Protein AF-A0A8J7DH38-F1 (afdb_monomer)

Nearest PDB structures (foldseek):
  3iuw-assembly1_A  TM=5.226E-01  e=5.732E-01  Enterococcus faecalis V583
  3c8w-assembly1_A  TM=3.432E-01  e=2.403E-01  Legionella pneumophila subsp. pneumophila str. Philadelphia 1
  4nj5-assembly1_A  TM=3.963E-01  e=4.180E+00  Arabidopsis thaliana
  6mi6-assembly3_C  TM=2.948E-01  e=9.370E+00  Thermotoga maritima MSB8

Sequence (138 aa):
MRYWVQYHNFEKLGQLPGDGCGISTDKQEVLDTLGDTIFLIVGISENPRQYLLWEQFVCEEVLDDCPKPWRFAALGEGWFLVQRRGREPLLNTQPGFKEYLEYTGRFARGFHEVTDHPFLETLLQLSEKCKPRPKKPV

pLDDT: mean 91.77, std 9.51, range [47.72, 98.69]

Structure (mmCIF, N/CA/C/O backbone):
data_AF-A0A8J7DH38-F1
#
_entry.id   AF-A0A8J7DH38-F1
#
loop_
_atom_site.group_PDB
_atom_site.id
_atom_site.type_symbol
_atom_site.label_atom_id
_atom_site.label_alt_id
_atom_site.label_comp_id
_atom_site.label_asym_id
_atom_site.label_entity_id
_atom_site.label_seq_id
_atom_site.pdbx_PDB_ins_code
_atom_site.Cartn_x
_atom_site.Cartn_y
_atom_site.Cartn_z
_atom_site.occupancy
_atom_site.B_iso_or_equiv
_atom_site.auth_seq_id
_atom_site.auth_comp_id
_atom_site.auth_asym_id
_atom_site.auth_atom_id
_atom_site.pdbx_PDB_model_num
ATOM 1 N N . MET A 1 1 ? -10.806 -12.856 -5.482 1.00 90.31 1 MET A N 1
ATOM 2 C CA . MET A 1 1 ? -10.266 -11.495 -5.335 1.00 90.31 1 MET A CA 1
ATOM 3 C C . MET A 1 1 ? -9.404 -11.481 -4.094 1.00 90.31 1 MET A C 1
ATOM 5 O O . MET A 1 1 ? -9.923 -11.761 -3.017 1.00 90.31 1 MET A O 1
ATOM 9 N N . ARG A 1 2 ? -8.105 -11.254 -4.271 1.00 98.38 2 ARG A N 1
ATOM 10 C CA . ARG A 1 2 ? -7.124 -11.092 -3.195 1.00 98.38 2 ARG A CA 1
ATOM 11 C C . ARG A 1 2 ? -6.864 -9.612 -2.943 1.00 98.38 2 ARG A C 1
ATOM 13 O O . ARG A 1 2 ? -7.250 -8.750 -3.737 1.00 98.38 2 ARG A O 1
ATOM 20 N N . TYR A 1 3 ? -6.207 -9.341 -1.825 1.00 98.62 3 TYR A N 1
ATOM 21 C CA . TYR A 1 3 ? -5.831 -7.998 -1.415 1.00 98.62 3 TYR A CA 1
ATOM 22 C C . TYR A 1 3 ? -4.331 -7.928 -1.191 1.00 98.62 3 TYR A C 1
ATOM 24 O O . TYR A 1 3 ? -3.750 -8.807 -0.555 1.00 98.62 3 TYR A O 1
ATOM 32 N N . TRP A 1 4 ? -3.720 -6.857 -1.674 1.00 98.62 4 TRP A N 1
ATOM 33 C CA . TRP A 1 4 ? -2.278 -6.659 -1.648 1.00 98.62 4 TRP A CA 1
ATOM 34 C C . TRP A 1 4 ? -1.927 -5.279 -1.117 1.00 98.62 4 TRP A C 1
ATOM 36 O O . TRP A 1 4 ? -2.718 -4.342 -1.203 1.00 98.62 4 TRP A O 1
ATOM 46 N N . VAL A 1 5 ? -0.719 -5.144 -0.583 1.00 98.44 5 VAL A N 1
ATOM 47 C CA . VAL A 1 5 ? -0.183 -3.877 -0.091 1.00 98.44 5 VAL A CA 1
ATOM 48 C C . VAL A 1 5 ? 1.191 -3.635 -0.692 1.00 98.44 5 VAL A C 1
ATOM 50 O O . VAL A 1 5 ? 2.066 -4.498 -0.619 1.00 98.44 5 VAL A O 1
ATOM 53 N N . GLN A 1 6 ? 1.399 -2.426 -1.209 1.00 98.06 6 GLN A N 1
ATOM 54 C CA . GLN A 1 6 ? 2.716 -1.871 -1.499 1.00 98.06 6 GLN A CA 1
ATOM 55 C C . GLN A 1 6 ? 3.057 -0.781 -0.485 1.00 98.06 6 GLN A C 1
ATOM 57 O O . GLN A 1 6 ? 2.213 0.036 -0.117 1.00 98.06 6 GLN A O 1
ATOM 62 N N . TYR A 1 7 ? 4.329 -0.720 -0.093 1.00 97.12 7 TYR A N 1
ATOM 63 C CA . TYR A 1 7 ? 4.868 0.393 0.679 1.00 97.12 7 TYR A CA 1
ATOM 64 C C . TYR A 1 7 ? 5.707 1.341 -0.183 1.00 97.12 7 TYR A C 1
ATOM 66 O O . TYR A 1 7 ? 6.626 0.915 -0.885 1.00 97.12 7 TYR A O 1
ATOM 74 N N . HIS A 1 8 ? 5.434 2.636 -0.067 1.00 95.06 8 HIS A N 1
ATOM 75 C CA . HIS A 1 8 ? 6.201 3.724 -0.657 1.00 95.06 8 HIS A CA 1
ATOM 76 C C . HIS A 1 8 ? 6.919 4.503 0.444 1.00 95.06 8 HIS A C 1
ATOM 78 O O . HIS A 1 8 ? 6.301 5.119 1.313 1.00 95.06 8 HIS A O 1
ATOM 84 N N . ASN A 1 9 ? 8.249 4.486 0.405 1.00 93.06 9 ASN A N 1
ATOM 85 C CA . ASN A 1 9 ? 9.083 5.223 1.346 1.00 93.06 9 ASN A CA 1
ATOM 86 C C . ASN A 1 9 ? 9.433 6.593 0.750 1.00 93.06 9 ASN A C 1
ATOM 88 O O . ASN A 1 9 ? 10.337 6.680 -0.085 1.00 93.06 9 ASN A O 1
ATOM 92 N N . PHE A 1 10 ? 8.727 7.646 1.176 1.00 90.81 10 PHE A N 1
ATOM 93 C CA . PHE A 1 10 ? 8.911 8.997 0.643 1.00 90.81 10 PHE A CA 1
ATOM 94 C C . PHE A 1 10 ? 10.361 9.484 0.764 1.00 90.81 10 PHE A C 1
ATOM 96 O O . PHE A 1 10 ? 10.888 10.069 -0.172 1.00 90.81 10 PHE A O 1
ATOM 103 N N . GLU A 1 11 ? 11.051 9.201 1.868 1.00 87.25 11 GLU A N 1
ATOM 104 C CA . GLU A 1 11 ? 12.400 9.734 2.109 1.00 87.25 11 GLU A CA 1
ATOM 105 C C . GLU A 1 11 ? 13.452 9.019 1.284 1.00 87.25 11 GLU A C 1
ATOM 107 O O . GLU A 1 11 ? 14.420 9.633 0.845 1.00 87.25 11 GLU A O 1
ATOM 112 N N . LYS A 1 12 ? 13.271 7.713 1.076 1.00 88.62 12 LYS A N 1
ATOM 113 C CA . LYS A 1 12 ? 14.176 6.930 0.238 1.00 88.62 12 LYS A CA 1
ATOM 114 C C . LYS A 1 12 ? 14.013 7.289 -1.238 1.00 88.62 12 LYS A C 1
ATOM 116 O O . LYS A 1 12 ? 14.993 7.248 -1.973 1.00 88.62 12 LYS A O 1
ATOM 121 N N . LEU A 1 13 ? 12.787 7.591 -1.665 1.00 87.75 13 LEU A N 1
ATOM 122 C CA . LEU A 1 13 ? 12.460 7.862 -3.066 1.00 87.75 13 LEU A CA 1
ATOM 123 C C . LEU A 1 13 ? 12.516 9.352 -3.424 1.00 87.75 13 LEU A C 1
ATOM 125 O O . LEU A 1 13 ? 12.621 9.681 -4.599 1.00 87.75 13 LEU A O 1
ATOM 129 N N . GLY A 1 14 ? 12.469 10.248 -2.435 1.00 88.44 14 GLY A N 1
ATOM 130 C CA . GLY A 1 14 ? 12.563 11.699 -2.613 1.00 88.44 14 GLY A CA 1
ATOM 131 C C . GLY A 1 14 ? 11.320 12.357 -3.220 1.00 88.44 14 GLY A C 1
ATOM 132 O O . GLY A 1 14 ? 11.340 13.556 -3.486 1.00 88.44 14 GLY A O 1
ATOM 133 N N . GLN A 1 15 ? 10.246 11.599 -3.445 1.00 88.56 15 GLN A N 1
ATOM 134 C CA . GLN A 1 15 ? 9.019 12.073 -4.081 1.00 88.56 15 GLN A CA 1
ATOM 135 C C . GLN A 1 15 ? 7.799 11.302 -3.577 1.00 88.56 15 GLN A C 1
ATOM 137 O O . GLN A 1 15 ? 7.919 10.161 -3.122 1.00 88.56 15 GLN A O 1
ATOM 142 N N . LEU A 1 16 ? 6.625 11.928 -3.648 1.00 90.06 16 LEU A N 1
ATOM 143 C CA . LEU A 1 16 ? 5.341 11.258 -3.433 1.00 90.06 16 LEU A CA 1
ATOM 144 C C . LEU A 1 16 ? 4.998 10.358 -4.636 1.00 90.06 16 LEU A C 1
ATOM 146 O O . LEU A 1 16 ? 5.628 10.499 -5.689 1.00 90.06 16 LEU A O 1
ATOM 150 N N . PRO A 1 17 ? 4.035 9.427 -4.497 1.00 90.06 17 PRO A N 1
ATOM 151 C CA . PRO A 1 17 ? 3.490 8.705 -5.644 1.00 90.06 17 PRO A CA 1
ATOM 152 C C . PRO A 1 17 ? 2.995 9.667 -6.734 1.00 90.06 17 PRO A C 1
ATOM 154 O O . PRO A 1 17 ? 2.595 10.793 -6.430 1.00 90.06 17 PRO A O 1
ATOM 157 N N . GLY A 1 18 ? 3.076 9.225 -7.990 1.00 84.12 18 GLY A N 1
ATOM 158 C CA . GLY A 1 18 ? 2.708 10.027 -9.158 1.00 84.12 18 GLY A CA 1
ATOM 159 C C . GLY A 1 18 ? 1.199 10.197 -9.344 1.00 84.12 18 GLY A C 1
ATOM 160 O O . GLY A 1 18 ? 0.398 9.853 -8.476 1.00 84.12 18 GLY A O 1
ATOM 161 N N . ASP A 1 19 ? 0.830 10.734 -10.506 1.00 80.25 19 ASP A N 1
ATOM 162 C CA . ASP A 1 19 ? -0.564 10.846 -10.930 1.00 80.25 19 ASP A CA 1
ATOM 163 C C . ASP A 1 19 ? -1.091 9.494 -11.441 1.00 80.25 19 ASP A C 1
ATOM 165 O O . ASP A 1 19 ? -0.383 8.764 -12.134 1.00 80.25 19 ASP A O 1
ATOM 169 N N . GLY A 1 20 ? -2.358 9.195 -11.144 1.00 86.44 20 GLY A N 1
ATOM 170 C CA . GLY A 1 20 ? -2.992 7.906 -11.450 1.00 86.44 20 GLY A CA 1
ATOM 171 C C . GLY A 1 20 ? -2.728 6.828 -10.392 1.00 86.44 20 GLY A C 1
ATOM 172 O O . GLY A 1 20 ? -1.713 6.860 -9.701 1.00 86.44 20 GLY A O 1
ATOM 173 N N . CYS A 1 21 ? -3.664 5.889 -10.242 1.00 93.25 21 CYS A N 1
ATOM 174 C CA . CYS A 1 21 ? -3.503 4.812 -9.272 1.00 93.25 21 CYS A CA 1
ATOM 175 C C . CYS A 1 21 ? -2.570 3.730 -9.815 1.00 93.25 21 CYS A C 1
ATOM 177 O O . CYS A 1 21 ? -2.764 3.210 -10.918 1.00 93.25 21 CYS A O 1
ATOM 179 N N . GLY A 1 22 ? -1.550 3.397 -9.033 1.00 96.25 22 GLY A N 1
ATOM 180 C CA . GLY A 1 22 ? -0.533 2.459 -9.451 1.00 96.25 22 GLY A CA 1
ATOM 181 C C . GLY A 1 22 ? 0.662 2.371 -8.515 1.00 96.25 22 GLY A C 1
ATOM 182 O O . GLY A 1 22 ? 0.947 3.240 -7.691 1.00 96.25 22 GLY A O 1
ATOM 183 N N . ILE A 1 23 ? 1.414 1.290 -8.683 1.00 96.81 23 ILE A N 1
ATOM 184 C CA . ILE A 1 23 ? 2.628 1.022 -7.917 1.00 96.81 23 ILE A CA 1
ATOM 185 C C . ILE A 1 23 ? 3.783 0.647 -8.830 1.00 96.81 23 ILE A C 1
ATOM 187 O O . ILE A 1 23 ? 3.591 0.087 -9.906 1.00 96.81 23 ILE A O 1
ATOM 191 N N . SER A 1 24 ? 5.000 0.879 -8.349 1.00 95.06 24 SER A N 1
ATOM 192 C CA . SER A 1 24 ? 6.212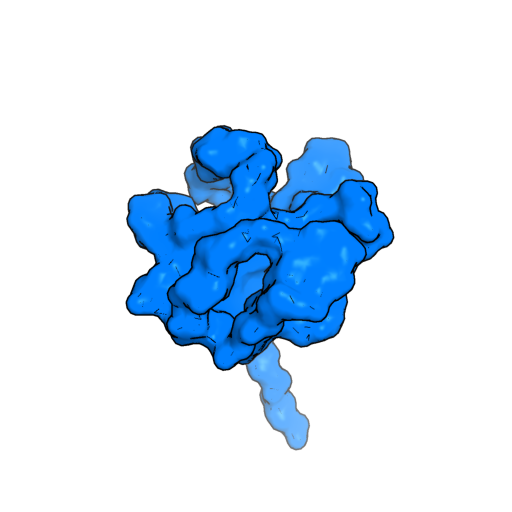 0.279 -8.903 1.00 95.06 24 SER A CA 1
ATOM 193 C C . SER A 1 24 ? 6.871 -0.614 -7.862 1.00 95.06 24 SER A C 1
ATOM 195 O O . SER A 1 24 ? 6.919 -0.273 -6.678 1.00 95.06 24 SER A O 1
ATOM 197 N N . THR A 1 25 ? 7.369 -1.770 -8.295 1.00 95.81 25 THR A N 1
ATOM 198 C CA . THR A 1 25 ? 7.965 -2.764 -7.401 1.00 95.81 25 THR A CA 1
ATOM 199 C C . THR A 1 25 ? 9.035 -3.601 -8.102 1.00 95.81 25 THR A C 1
ATOM 201 O O . THR A 1 25 ? 9.132 -3.654 -9.329 1.00 95.81 25 THR A O 1
ATOM 204 N N . ASP A 1 26 ? 9.891 -4.238 -7.311 1.00 95.00 26 ASP A N 1
ATOM 205 C CA . ASP A 1 26 ? 10.856 -5.248 -7.756 1.00 95.00 26 ASP A CA 1
ATOM 206 C C . ASP A 1 26 ? 10.366 -6.682 -7.479 1.00 95.00 26 ASP A C 1
ATOM 208 O O . ASP A 1 26 ? 11.048 -7.653 -7.816 1.00 95.00 26 ASP A O 1
ATOM 212 N N . LYS A 1 27 ? 9.183 -6.814 -6.867 1.00 96.31 27 LYS A N 1
ATOM 213 C CA . LYS A 1 27 ? 8.572 -8.078 -6.450 1.00 96.31 27 LYS A CA 1
ATOM 214 C C . LYS A 1 27 ? 7.813 -8.721 -7.599 1.00 96.31 27 LYS A C 1
ATOM 216 O O . LYS A 1 27 ? 6.927 -8.105 -8.180 1.00 96.31 27 LYS A O 1
ATOM 221 N N . GLN A 1 28 ? 8.171 -9.961 -7.918 1.00 96.50 28 GLN A N 1
ATOM 222 C CA . GLN A 1 28 ? 7.600 -10.704 -9.042 1.00 96.50 28 GLN A CA 1
ATOM 223 C C . GLN A 1 28 ? 6.154 -11.138 -8.777 1.00 96.50 28 GLN A C 1
ATOM 225 O O . GLN A 1 28 ? 5.394 -11.324 -9.718 1.00 96.50 28 GLN A O 1
ATOM 230 N N . GLU A 1 29 ? 5.760 -11.228 -7.508 1.00 97.25 29 GLU A N 1
ATOM 231 C CA . GLU A 1 29 ? 4.405 -11.549 -7.055 1.00 97.25 29 GLU A CA 1
ATOM 232 C C . GLU A 1 29 ? 3.345 -10.592 -7.624 1.00 97.25 29 GLU A C 1
ATOM 234 O O . GLU A 1 29 ? 2.169 -10.936 -7.681 1.00 97.25 29 GLU A O 1
ATOM 239 N N . VAL A 1 30 ? 3.744 -9.400 -8.083 1.00 97.69 30 VAL A N 1
ATOM 240 C CA . VAL A 1 30 ? 2.836 -8.457 -8.745 1.00 97.69 30 VAL A CA 1
ATOM 241 C C . VAL A 1 30 ? 2.302 -8.971 -10.086 1.00 97.69 30 VAL A C 1
ATOM 243 O O . VAL A 1 30 ? 1.237 -8.549 -10.509 1.00 97.69 30 VAL A O 1
ATOM 246 N N . LEU A 1 31 ? 2.991 -9.908 -10.746 1.00 97.44 31 LEU A N 1
ATOM 247 C CA . LEU A 1 31 ? 2.513 -10.503 -12.000 1.00 97.44 31 LEU A CA 1
ATOM 248 C C . LEU A 1 31 ? 1.202 -11.282 -11.815 1.00 97.44 31 LEU A C 1
ATOM 250 O O . LEU A 1 31 ? 0.459 -11.468 -12.775 1.00 97.44 31 LEU A O 1
ATOM 254 N N . ASP A 1 32 ? 0.899 -11.701 -10.584 1.00 96.62 32 ASP A N 1
ATOM 255 C CA . ASP A 1 32 ? -0.295 -12.477 -10.273 1.00 96.62 32 ASP A CA 1
ATOM 256 C C . ASP A 1 32 ? -1.499 -11.598 -9.895 1.00 96.62 32 ASP A C 1
ATOM 258 O O . ASP A 1 32 ? -2.547 -12.144 -9.576 1.00 96.62 32 ASP A O 1
ATOM 262 N N . THR A 1 33 ? -1.399 -10.266 -9.884 1.00 97.94 33 THR A N 1
ATOM 263 C CA . THR A 1 33 ? -2.397 -9.394 -9.226 1.00 97.94 33 THR A CA 1
ATOM 264 C C . THR A 1 33 ? -3.513 -8.887 -10.135 1.00 97.94 33 THR A C 1
ATOM 266 O O . THR A 1 33 ? -4.373 -8.145 -9.664 1.00 97.94 33 THR A O 1
ATOM 269 N N . LEU A 1 34 ? -3.546 -9.271 -11.413 1.00 98.25 34 LEU A N 1
ATOM 270 C CA . LEU A 1 34 ? -4.605 -8.846 -12.334 1.00 98.25 34 LEU A CA 1
ATOM 271 C C . LEU A 1 34 ? -6.001 -9.185 -11.778 1.00 98.25 34 LEU A C 1
ATOM 273 O O . LEU A 1 34 ? -6.307 -10.338 -11.473 1.00 98.25 34 LEU A O 1
ATOM 277 N N . GLY A 1 35 ? -6.852 -8.166 -11.656 1.00 98.19 35 GLY A N 1
ATOM 278 C CA . GLY A 1 35 ? -8.194 -8.245 -11.074 1.00 98.19 35 GLY A CA 1
ATOM 279 C C . GLY A 1 35 ? -8.244 -8.233 -9.539 1.00 98.19 35 GLY A C 1
ATOM 280 O O . GLY A 1 35 ? -9.338 -8.242 -8.968 1.00 98.19 35 GLY A O 1
ATOM 281 N N . ASP A 1 36 ? -7.100 -8.203 -8.855 1.00 98.56 36 ASP A N 1
ATOM 282 C CA . ASP A 1 36 ? -7.013 -8.079 -7.400 1.00 98.56 36 ASP A CA 1
ATOM 283 C C . ASP A 1 36 ? -6.941 -6.610 -6.959 1.00 98.56 36 ASP A C 1
ATOM 285 O O . ASP A 1 36 ? -6.649 -5.704 -7.739 1.00 98.56 36 ASP A O 1
ATOM 289 N N . THR A 1 37 ? -7.218 -6.357 -5.677 1.00 98.56 37 THR A N 1
ATOM 290 C CA . THR A 1 37 ? -7.145 -5.008 -5.100 1.00 98.56 37 THR A CA 1
ATOM 291 C C . THR A 1 37 ? -5.773 -4.758 -4.484 1.00 98.56 37 THR A C 1
ATOM 293 O O . THR A 1 37 ? -5.287 -5.565 -3.690 1.00 98.56 37 THR A O 1
ATOM 296 N N . ILE A 1 38 ? -5.179 -3.608 -4.790 1.00 98.69 38 ILE A N 1
ATOM 297 C CA . ILE A 1 38 ? -3.908 -3.150 -4.235 1.00 98.69 38 ILE A CA 1
ATOM 298 C C . ILE A 1 38 ? -4.141 -1.874 -3.426 1.00 98.69 38 ILE A C 1
ATOM 300 O O . ILE A 1 38 ? -4.793 -0.932 -3.876 1.00 98.69 38 ILE A O 1
ATOM 304 N N . PHE A 1 39 ? -3.574 -1.844 -2.225 1.00 98.38 39 PHE A N 1
ATOM 305 C CA . PHE A 1 39 ? -3.465 -0.660 -1.386 1.00 98.38 39 PHE A CA 1
ATOM 306 C C . PHE A 1 39 ? -2.037 -0.119 -1.436 1.00 98.38 39 PHE A C 1
AT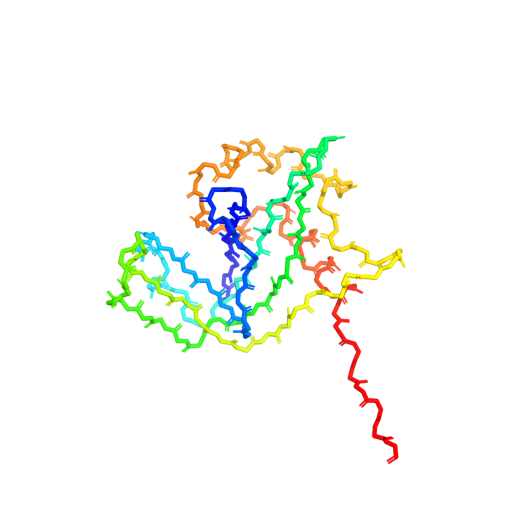OM 308 O O . PHE A 1 39 ? -1.071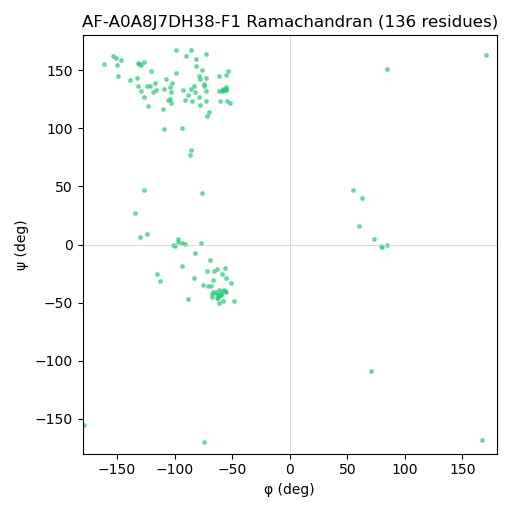 -0.871 -1.274 1.00 98.38 39 PHE A O 1
ATOM 315 N N . LEU A 1 40 ? -1.893 1.194 -1.575 1.00 97.94 40 LEU A N 1
ATOM 316 C CA . LEU A 1 40 ? -0.602 1.860 -1.442 1.00 97.94 40 LEU A CA 1
ATOM 317 C C . LEU A 1 40 ? -0.510 2.545 -0.083 1.00 97.94 40 LEU A C 1
ATOM 319 O O . LEU A 1 40 ? -1.309 3.423 0.240 1.00 97.94 40 LEU A O 1
ATOM 323 N N . ILE A 1 41 ? 0.497 2.176 0.702 1.00 97.38 41 ILE A N 1
ATOM 324 C CA . ILE A 1 41 ? 0.824 2.839 1.962 1.00 97.38 41 ILE A CA 1
ATOM 325 C C . ILE A 1 41 ? 2.047 3.720 1.745 1.00 97.38 41 ILE A C 1
ATOM 327 O O . ILE A 1 41 ? 3.102 3.233 1.345 1.00 97.38 41 ILE A O 1
ATOM 331 N N . VAL A 1 42 ? 1.935 5.004 2.069 1.00 95.50 42 VAL A N 1
ATOM 332 C CA . VAL A 1 42 ? 3.046 5.958 2.006 1.00 95.50 42 VAL A CA 1
ATOM 333 C C . VAL A 1 42 ? 3.528 6.262 3.417 1.00 95.50 42 VAL A C 1
ATOM 335 O O . VAL A 1 42 ? 2.753 6.686 4.273 1.00 95.50 42 VAL A O 1
ATOM 338 N N . GLY A 1 43 ? 4.819 6.058 3.664 1.00 94.38 43 GLY A N 1
ATOM 339 C CA . GLY A 1 43 ? 5.479 6.525 4.880 1.00 94.38 43 GLY A CA 1
ATOM 340 C C . GLY A 1 43 ? 6.054 7.919 4.666 1.00 94.38 43 GLY A C 1
ATOM 341 O O . GLY A 1 43 ? 6.864 8.082 3.756 1.00 94.38 43 GLY A O 1
ATOM 342 N N . ILE A 1 44 ? 5.676 8.878 5.514 1.00 90.12 44 ILE A N 1
ATOM 343 C CA . ILE A 1 44 ? 6.193 10.254 5.522 1.00 90.12 44 ILE A CA 1
ATOM 344 C C . ILE A 1 44 ? 6.835 10.593 6.876 1.00 90.12 44 ILE A C 1
ATOM 346 O O . ILE A 1 44 ? 6.324 10.255 7.949 1.00 90.12 44 ILE A O 1
ATOM 350 N N . SER A 1 45 ? 7.991 11.246 6.830 1.00 77.06 45 SER A N 1
ATOM 351 C CA . SER A 1 45 ? 8.827 11.549 7.990 1.00 77.06 45 SER A CA 1
ATOM 352 C C . SER A 1 45 ? 8.371 12.828 8.635 1.00 77.06 45 SER A C 1
ATOM 354 O O . SER A 1 45 ? 8.956 13.895 8.480 1.00 77.06 45 SER A O 1
ATOM 356 N N . GLU A 1 46 ? 7.337 12.661 9.433 1.00 69.31 46 GLU A N 1
ATOM 357 C CA . GLU A 1 46 ? 7.174 13.452 10.634 1.00 69.31 46 GLU A CA 1
ATOM 358 C C . GLU A 1 46 ? 7.948 12.793 11.788 1.00 69.31 46 GLU A C 1
ATOM 360 O O . GLU A 1 46 ? 8.409 11.653 11.676 1.00 69.31 46 GLU A O 1
ATOM 365 N N . ASN A 1 47 ? 8.133 13.506 12.899 1.00 74.75 47 ASN A N 1
ATOM 366 C CA . ASN A 1 47 ? 8.673 12.934 14.133 1.00 74.75 47 ASN A CA 1
ATOM 367 C C . ASN A 1 47 ? 7.531 12.857 15.162 1.00 74.75 47 ASN A C 1
ATOM 369 O O . ASN A 1 47 ? 7.231 13.881 15.780 1.00 74.75 47 ASN A O 1
ATOM 373 N N . PRO A 1 48 ? 6.886 11.684 15.360 1.00 84.06 48 PRO A N 1
ATOM 374 C CA . PRO A 1 48 ? 7.188 10.353 14.798 1.00 84.06 48 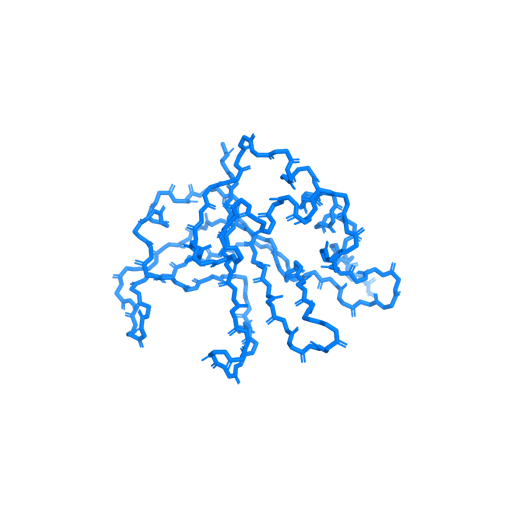PRO A CA 1
ATOM 375 C C . PRO A 1 48 ? 6.659 10.121 13.367 1.00 84.06 48 PRO A C 1
ATOM 377 O O . PRO A 1 48 ? 5.719 10.783 12.937 1.00 84.06 48 PRO A O 1
ATOM 380 N N . ARG A 1 49 ? 7.236 9.136 12.650 1.00 90.56 49 ARG A N 1
ATOM 381 C CA . ARG A 1 49 ? 6.878 8.797 11.255 1.00 90.56 49 ARG A CA 1
ATOM 382 C C . ARG A 1 49 ? 5.388 8.496 11.121 1.00 90.56 49 ARG A C 1
ATOM 384 O O . ARG A 1 49 ? 4.858 7.673 11.872 1.00 90.56 49 ARG A O 1
ATOM 391 N N . GLN A 1 50 ? 4.752 9.083 10.113 1.00 92.88 50 GLN A N 1
ATOM 392 C CA . GLN A 1 50 ? 3.370 8.793 9.755 1.00 92.88 50 GLN A CA 1
ATOM 393 C C . GLN A 1 50 ? 3.289 7.817 8.583 1.00 92.88 50 GLN A C 1
ATOM 395 O O . GLN A 1 50 ? 4.136 7.813 7.691 1.00 92.88 50 GLN A O 1
ATOM 400 N N . TYR A 1 51 ? 2.242 7.002 8.589 1.00 95.38 51 TYR A N 1
ATOM 401 C CA . TYR A 1 51 ? 1.887 6.071 7.533 1.00 95.38 51 TYR A CA 1
ATOM 402 C C . TYR A 1 51 ? 0.471 6.384 7.076 1.00 95.38 51 TYR A C 1
ATOM 404 O O . TYR A 1 51 ? -0.477 6.323 7.862 1.00 95.38 51 TYR A O 1
ATOM 412 N N . LEU A 1 52 ? 0.342 6.736 5.806 1.00 95.12 52 LEU A N 1
ATOM 413 C CA . LEU A 1 52 ? -0.917 7.098 5.182 1.00 95.12 52 LEU A CA 1
ATOM 414 C C . LEU A 1 52 ? -1.335 5.996 4.220 1.00 95.12 52 LEU A C 1
ATOM 416 O O . LEU A 1 52 ? -0.527 5.552 3.404 1.00 95.12 52 LEU A O 1
ATOM 420 N N . LEU A 1 53 ? -2.600 5.592 4.274 1.00 96.56 53 LEU A N 1
ATOM 421 C CA . LEU A 1 53 ? -3.210 4.880 3.162 1.00 96.56 53 LEU A CA 1
ATOM 422 C C . LEU A 1 53 ? -3.431 5.895 2.034 1.00 96.56 53 LEU A C 1
ATOM 424 O O . LEU A 1 53 ? -4.199 6.843 2.173 1.00 96.56 53 LEU A O 1
ATOM 428 N N . TRP A 1 54 ? -2.674 5.756 0.955 1.00 95.44 54 TRP A N 1
ATOM 429 C CA . TRP A 1 54 ? -2.588 6.764 -0.097 1.00 95.44 54 TRP A CA 1
ATOM 430 C C . TRP A 1 54 ? -3.660 6.569 -1.158 1.00 95.44 54 TRP A C 1
ATOM 432 O O . TRP A 1 54 ? -4.370 7.507 -1.518 1.00 95.44 54 TRP A O 1
ATOM 442 N N . GLU A 1 55 ? -3.813 5.330 -1.606 1.00 95.88 55 GLU A N 1
ATOM 443 C CA . GLU A 1 55 ? -4.772 4.935 -2.629 1.00 95.88 55 GLU A CA 1
ATOM 444 C C . GLU A 1 55 ? -5.172 3.468 -2.472 1.00 95.88 55 GLU A C 1
ATOM 446 O O . GLU A 1 55 ? -4.492 2.672 -1.813 1.00 95.88 55 GLU A O 1
ATOM 451 N N . GLN A 1 56 ? -6.291 3.141 -3.106 1.00 96.94 56 GLN A 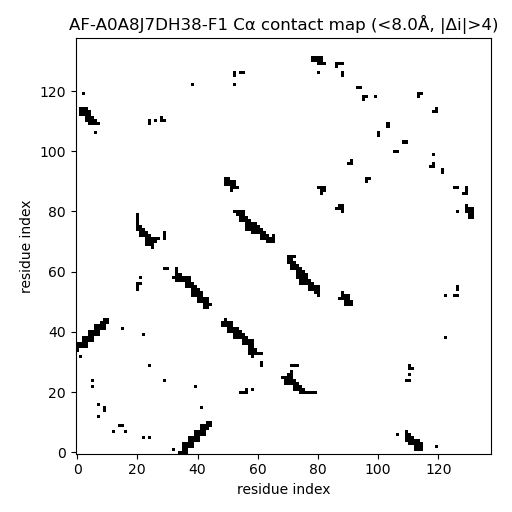N 1
ATOM 452 C CA . GLN A 1 56 ? -6.736 1.784 -3.378 1.00 96.94 56 GLN A CA 1
ATOM 453 C C . GLN A 1 56 ? -7.136 1.711 -4.850 1.00 96.94 56 GLN A C 1
ATOM 455 O O . GLN A 1 56 ? -7.860 2.589 -5.324 1.00 96.94 56 GLN A O 1
ATOM 460 N N . PHE A 1 57 ? -6.733 0.648 -5.538 1.00 97.88 57 PHE A N 1
ATOM 461 C CA . PHE A 1 57 ? -7.148 0.379 -6.913 1.00 97.88 57 PHE A CA 1
ATOM 462 C C . PHE A 1 57 ? -7.270 -1.116 -7.188 1.00 97.88 57 PHE A C 1
ATOM 464 O O . PHE A 1 57 ? -6.714 -1.941 -6.462 1.00 97.88 57 PHE A O 1
ATOM 471 N N . VAL A 1 58 ? -8.031 -1.461 -8.220 1.00 98.31 58 VAL A N 1
ATOM 472 C CA . VAL A 1 58 ? -8.037 -2.804 -8.804 1.00 98.31 58 VAL A CA 1
ATOM 473 C C . VAL A 1 58 ? -6.959 -2.832 -9.875 1.00 98.31 58 VAL A C 1
ATOM 475 O O . VAL A 1 58 ? -6.917 -1.940 -10.714 1.00 98.31 58 VAL A O 1
ATOM 478 N N . CYS A 1 59 ? -6.068 -3.817 -9.839 1.00 98.38 59 CYS A N 1
ATOM 479 C CA . CYS A 1 59 ? -5.030 -3.944 -10.854 1.00 98.38 59 CYS A CA 1
ATOM 480 C C . CYS A 1 59 ? -5.638 -4.430 -12.176 1.00 98.38 59 CYS A C 1
ATOM 482 O O . CYS A 1 59 ? -6.269 -5.485 -12.232 1.00 98.38 59 CYS A O 1
ATOM 484 N N . GLU A 1 60 ? -5.432 -3.660 -13.237 1.00 98.25 60 GLU A N 1
ATOM 485 C CA . GLU A 1 60 ? -5.940 -3.934 -14.586 1.00 98.25 60 GLU A CA 1
ATOM 486 C C . GLU A 1 60 ? -4.812 -4.190 -15.585 1.00 98.25 60 GLU A C 1
ATOM 488 O O . GLU A 1 60 ? -5.003 -4.901 -16.570 1.00 98.25 60 GLU A O 1
ATOM 493 N N . GLU A 1 61 ? -3.625 -3.649 -15.312 1.00 97.94 61 GLU A N 1
ATOM 494 C CA . GLU A 1 61 ? -2.444 -3.801 -16.149 1.00 97.94 61 GLU A CA 1
ATOM 495 C C . GLU A 1 61 ? -1.204 -4.031 -15.284 1.00 97.94 61 GLU A C 1
ATOM 497 O O . GLU A 1 61 ? -1.041 -3.415 -14.225 1.00 97.94 61 GLU A O 1
ATOM 502 N N . VAL A 1 62 ? -0.316 -4.906 -15.762 1.00 97.94 62 VAL A N 1
ATOM 503 C CA . VAL A 1 62 ? 1.013 -5.116 -15.189 1.00 97.94 62 VAL A CA 1
ATOM 504 C C . VAL A 1 62 ? 2.059 -4.966 -16.288 1.00 97.94 62 VAL A C 1
ATOM 506 O O . VAL A 1 62 ? 1.976 -5.619 -17.326 1.00 97.94 62 VAL A O 1
ATOM 509 N N . LEU A 1 63 ? 3.049 -4.114 -16.043 1.00 97.25 63 LEU A N 1
ATOM 510 C CA . LEU A 1 63 ? 4.219 -3.903 -16.894 1.00 97.25 63 LEU A CA 1
ATOM 511 C C . LEU A 1 63 ? 5.417 -4.629 -16.274 1.00 97.25 63 LEU A C 1
ATOM 513 O O . LEU A 1 63 ? 5.587 -4.566 -15.056 1.00 97.25 63 LEU A O 1
ATOM 517 N N . ASP A 1 64 ? 6.258 -5.282 -17.078 1.00 95.50 64 ASP A N 1
ATOM 518 C CA . ASP A 1 64 ? 7.373 -6.125 -16.611 1.00 95.50 64 ASP A CA 1
ATOM 519 C C . ASP A 1 64 ? 8.767 -5.745 -17.149 1.00 95.50 64 ASP A C 1
ATOM 521 O O . ASP A 1 64 ? 9.749 -6.445 -16.881 1.00 95.50 64 ASP A O 1
ATOM 525 N N . ASP A 1 65 ? 8.863 -4.600 -17.829 1.00 93.56 65 ASP A N 1
ATOM 526 C CA . ASP A 1 65 ? 10.108 -4.005 -18.336 1.00 93.56 65 ASP A CA 1
ATOM 527 C C . ASP A 1 65 ? 10.268 -2.547 -17.864 1.00 93.56 65 ASP A C 1
ATOM 529 O O . ASP A 1 65 ? 10.520 -1.615 -18.632 1.00 93.56 65 ASP A O 1
ATOM 533 N N . CYS A 1 66 ? 10.042 -2.311 -16.567 1.00 92.25 66 CYS A N 1
ATOM 534 C CA . CYS A 1 66 ? 10.192 -0.975 -15.992 1.00 92.25 66 CYS A CA 1
ATOM 535 C C . CYS A 1 66 ? 11.672 -0.588 -15.789 1.00 92.25 66 CYS A C 1
ATOM 537 O O . CYS A 1 66 ? 12.515 -1.442 -15.500 1.00 92.25 66 CYS A O 1
ATOM 539 N N . PRO A 1 67 ? 12.014 0.716 -15.858 1.00 90.25 67 PRO A N 1
ATOM 540 C CA . PRO A 1 67 ? 13.353 1.189 -15.527 1.00 90.25 67 PRO A CA 1
ATOM 541 C C . PRO A 1 67 ? 13.746 0.900 -14.072 1.00 90.25 67 PRO A C 1
ATOM 543 O O . PRO A 1 67 ? 12.948 1.049 -13.142 1.00 90.25 67 PRO A O 1
ATOM 546 N N . LYS A 1 68 ? 15.035 0.601 -13.864 1.00 88.50 68 LYS A N 1
ATOM 547 C CA . LYS A 1 68 ? 15.620 0.419 -12.527 1.00 88.50 68 LYS A CA 1
ATOM 548 C C . LYS A 1 68 ? 15.370 1.648 -11.627 1.00 88.50 68 LYS A C 1
ATOM 550 O O . LYS A 1 68 ? 15.441 2.775 -12.114 1.00 88.50 68 LYS A O 1
ATOM 555 N N . PRO A 1 69 ? 15.171 1.457 -10.307 1.00 89.38 69 PRO A N 1
ATOM 556 C CA . PRO A 1 69 ? 15.351 0.205 -9.561 1.00 89.38 69 PRO A CA 1
ATOM 557 C C . PRO A 1 69 ? 14.166 -0.762 -9.650 1.00 89.38 69 PRO A C 1
ATOM 559 O O . PRO A 1 69 ? 14.275 -1.885 -9.166 1.00 89.38 69 PRO A O 1
ATOM 562 N N . TRP A 1 70 ? 13.057 -0.341 -10.247 1.00 92.50 70 TRP A N 1
ATOM 563 C CA . TRP A 1 70 ? 11.865 -1.163 -10.368 1.00 92.50 70 TRP A CA 1
ATOM 564 C C . TRP A 1 70 ? 11.997 -2.122 -11.540 1.00 92.50 70 TRP A C 1
ATOM 566 O O . TRP A 1 70 ? 12.744 -1.871 -12.482 1.00 92.50 70 TRP A O 1
ATOM 576 N N . ARG A 1 71 ? 11.293 -3.245 -11.448 1.00 95.38 71 ARG A N 1
ATOM 577 C CA . ARG A 1 71 ? 11.185 -4.212 -12.543 1.00 95.38 71 ARG A CA 1
ATOM 578 C C . ARG A 1 71 ? 9.767 -4.253 -13.089 1.00 95.38 71 ARG A C 1
ATOM 580 O O . ARG A 1 71 ? 9.585 -4.464 -14.279 1.00 95.38 71 ARG A O 1
ATOM 587 N N . PHE A 1 72 ? 8.796 -4.002 -12.220 1.00 97.50 72 PHE A N 1
ATOM 588 C CA . PHE A 1 72 ? 7.390 -4.115 -12.533 1.00 97.50 72 PHE A CA 1
ATOM 589 C C . PHE A 1 72 ? 6.626 -2.855 -12.136 1.00 97.50 72 PHE A C 1
ATOM 591 O O . PHE A 1 72 ? 7.003 -2.157 -11.184 1.00 97.50 72 PHE A O 1
ATOM 598 N N . ALA A 1 73 ? 5.507 -2.627 -12.810 1.00 97.00 73 ALA A N 1
ATOM 599 C CA . ALA A 1 73 ? 4.482 -1.689 -12.381 1.00 97.00 73 ALA A CA 1
ATOM 600 C C . ALA A 1 73 ? 3.107 -2.345 -12.474 1.00 97.00 73 ALA A C 1
ATOM 602 O O . ALA A 1 73 ? 2.864 -3.113 -13.396 1.00 97.00 73 ALA A O 1
ATOM 603 N N . ALA A 1 74 ? 2.223 -2.033 -11.531 1.00 97.94 74 ALA A N 1
ATOM 604 C 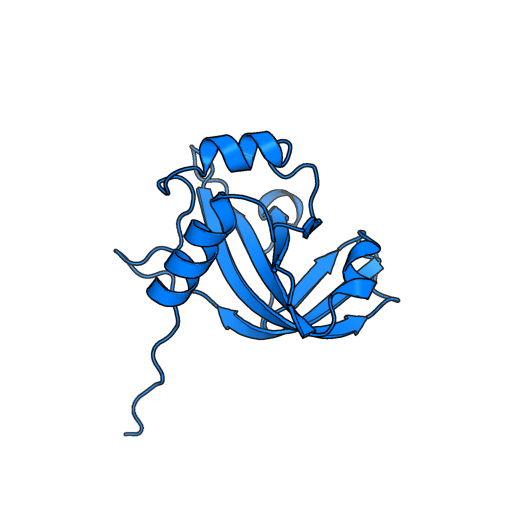CA . ALA A 1 74 ? 0.814 -2.400 -11.601 1.00 97.94 74 ALA A CA 1
ATOM 605 C C . ALA A 1 74 ? -0.025 -1.129 -11.614 1.00 97.94 74 ALA A C 1
ATOM 607 O O . ALA A 1 74 ? 0.191 -0.251 -10.778 1.00 97.94 74 ALA A O 1
ATOM 608 N N . LEU A 1 75 ? -0.958 -1.049 -12.554 1.00 97.50 75 LEU A N 1
ATOM 609 C CA . LEU A 1 75 ? -1.822 0.103 -12.797 1.00 97.50 75 LEU A CA 1
ATOM 610 C C . LEU A 1 75 ? -3.282 -0.349 -12.795 1.00 97.50 75 LEU A C 1
ATOM 612 O O . LEU A 1 75 ? -3.575 -1.523 -13.045 1.00 97.50 75 LEU A O 1
ATOM 616 N N . GLY A 1 76 ? -4.198 0.577 -12.539 1.00 96.94 76 GLY A N 1
ATOM 617 C CA . GLY A 1 76 ? -5.616 0.335 -12.775 1.00 96.94 76 GLY A CA 1
ATOM 618 C C . GLY A 1 76 ? -6.532 1.365 -12.134 1.00 96.94 76 GLY A C 1
ATOM 619 O O . GLY A 1 76 ? -6.098 2.419 -11.666 1.00 96.94 76 GLY A O 1
ATOM 620 N N . GLU A 1 77 ? -7.821 1.047 -12.124 1.00 95.06 77 GLU A N 1
ATOM 621 C CA . GLU A 1 77 ? -8.874 1.948 -11.671 1.00 95.06 77 GLU A CA 1
ATOM 622 C C . GLU A 1 77 ? -9.051 1.937 -10.149 1.00 95.06 77 GLU A C 1
ATOM 624 O O . GLU A 1 77 ? -9.083 0.896 -9.483 1.00 95.06 77 GLU A O 1
ATOM 629 N N . GLY A 1 78 ? -9.209 3.128 -9.576 1.00 94.00 78 GLY A N 1
ATOM 630 C CA . GLY A 1 78 ? -9.234 3.301 -8.132 1.00 94.00 78 GLY A CA 1
ATOM 631 C C . GLY A 1 78 ? -9.457 4.735 -7.688 1.00 94.00 78 GLY A C 1
ATOM 632 O O . GLY A 1 78 ? -10.070 5.550 -8.379 1.00 94.00 78 GLY A O 1
ATOM 633 N N . TRP A 1 79 ? -8.994 5.047 -6.483 1.00 92.44 79 TRP A N 1
ATOM 634 C CA . TRP A 1 79 ? -9.032 6.408 -5.971 1.00 92.44 79 TRP A CA 1
ATOM 635 C C . TRP A 1 79 ? -7.881 6.713 -5.021 1.00 92.44 79 TRP A C 1
ATOM 637 O O . TRP A 1 79 ? -7.506 5.913 -4.163 1.00 92.44 79 TRP A O 1
ATOM 647 N N . PHE A 1 80 ? -7.424 7.959 -5.099 1.00 91.12 80 PHE A N 1
ATOM 648 C CA . PHE A 1 80 ? -6.623 8.588 -4.059 1.00 91.12 80 PHE A CA 1
ATOM 649 C C . PHE A 1 80 ? -7.496 8.909 -2.848 1.00 91.12 80 PHE A C 1
ATOM 651 O O . PHE A 1 80 ? -8.578 9.495 -2.975 1.00 91.12 80 PHE A O 1
ATOM 658 N N . LEU A 1 81 ? -7.029 8.550 -1.657 1.00 87.56 81 LEU A N 1
ATOM 659 C CA . LEU A 1 81 ? -7.753 8.824 -0.425 1.00 87.56 81 LEU A CA 1
ATOM 660 C C . LEU A 1 81 ? -7.642 10.310 -0.073 1.00 87.56 81 LEU A C 1
ATOM 662 O O . LEU A 1 81 ? -6.587 10.940 -0.151 1.00 87.56 81 LEU A O 1
ATOM 666 N N . VAL A 1 82 ? -8.768 10.888 0.339 1.00 77.06 82 VAL A N 1
ATOM 667 C CA . VAL A 1 82 ? -8.874 12.313 0.644 1.00 77.06 82 VAL A CA 1
ATOM 668 C C . VAL A 1 82 ? -8.098 12.650 1.917 1.00 77.06 82 VAL A C 1
ATOM 670 O O . VAL A 1 82 ? -8.513 12.307 3.020 1.00 77.06 82 VAL A O 1
ATOM 673 N N . GLN A 1 83 ? -7.032 13.433 1.776 1.00 71.25 83 GLN A N 1
ATOM 674 C CA . GLN A 1 83 ? -6.251 13.966 2.894 1.00 71.25 83 GLN A CA 1
ATOM 675 C C . GLN A 1 83 ? -6.875 15.277 3.393 1.00 71.25 83 GLN A C 1
ATOM 677 O O . GLN A 1 83 ? -6.437 16.376 3.058 1.00 71.25 83 GLN A O 1
ATOM 682 N N . ARG A 1 84 ? -7.979 15.176 4.144 1.00 69.62 84 ARG A N 1
ATOM 683 C CA . ARG A 1 84 ? -8.649 16.329 4.775 1.00 69.62 84 ARG A CA 1
ATOM 684 C C . ARG A 1 84 ? -8.702 16.168 6.284 1.00 69.62 84 ARG A C 1
ATOM 686 O O . ARG A 1 84 ? -8.871 15.059 6.781 1.00 69.62 84 ARG A O 1
ATOM 693 N N . ARG A 1 85 ? -8.668 17.302 6.988 1.00 63.59 85 ARG A N 1
ATOM 694 C CA . ARG A 1 85 ? -8.746 17.363 8.451 1.00 63.59 85 ARG A CA 1
ATOM 695 C C . ARG A 1 85 ? -9.951 16.580 8.988 1.00 63.59 85 ARG A C 1
ATOM 697 O O . ARG A 1 85 ? -11.084 16.870 8.601 1.00 63.59 85 ARG A O 1
ATOM 704 N N . GLY A 1 86 ? -9.714 15.593 9.853 1.00 67.12 86 GLY A N 1
ATOM 705 C CA . GLY A 1 86 ? -10.745 14.719 10.439 1.00 67.12 86 GLY A CA 1
ATOM 706 C C . GLY A 1 86 ? -11.154 13.513 9.577 1.00 67.12 86 GLY A C 1
ATOM 707 O O . GLY A 1 86 ? -12.003 12.713 9.978 1.00 67.12 86 GLY A O 1
ATOM 708 N N . ARG A 1 87 ? -10.563 13.370 8.390 1.00 75.81 87 ARG A N 1
ATOM 709 C CA . ARG A 1 87 ? -10.674 12.212 7.493 1.00 75.81 87 ARG A CA 1
ATOM 710 C C . ARG A 1 87 ? -9.297 11.820 6.959 1.00 75.81 87 ARG A C 1
ATOM 712 O O . ARG A 1 87 ? -9.207 11.283 5.861 1.00 75.81 87 ARG A O 1
ATOM 719 N N . GLU A 1 88 ? -8.231 12.104 7.705 1.00 83.75 88 GLU A N 1
ATOM 720 C CA . GLU A 1 88 ? -6.898 11.694 7.295 1.00 83.75 88 GLU A CA 1
ATOM 721 C C . GLU A 1 88 ? -6.849 10.163 7.201 1.00 83.75 88 GLU A C 1
ATOM 723 O O . GLU A 1 88 ? -7.280 9.481 8.141 1.00 83.75 88 GLU A O 1
ATOM 728 N N . PRO A 1 89 ? -6.312 9.598 6.110 1.00 92.12 89 PRO A N 1
ATOM 729 C CA . PRO A 1 89 ? -6.109 8.162 5.990 1.00 92.12 89 PRO A CA 1
ATOM 730 C C . PRO A 1 89 ? -4.886 7.704 6.811 1.00 92.12 89 PRO A C 1
ATOM 732 O O . PRO A 1 89 ? -4.051 6.940 6.336 1.00 92.12 89 PRO A O 1
ATOM 735 N N . LEU A 1 90 ? -4.756 8.199 8.047 1.00 94.00 90 LEU A N 1
ATOM 736 C CA . LEU A 1 90 ? -3.641 7.929 8.949 1.00 94.00 90 LEU A CA 1
ATOM 737 C C . LEU A 1 90 ? -3.794 6.549 9.586 1.00 94.00 90 LEU A C 1
ATOM 739 O O . LEU A 1 90 ? -4.759 6.291 10.309 1.00 94.00 90 LEU A O 1
ATOM 743 N N . LEU A 1 91 ? -2.808 5.686 9.345 1.00 96.00 91 LEU A N 1
ATOM 744 C CA . LEU A 1 91 ? -2.769 4.314 9.844 1.00 96.00 91 LEU A CA 1
ATOM 745 C C . LEU A 1 91 ? -2.238 4.225 11.276 1.00 96.00 91 LEU A C 1
ATOM 747 O O . LEU A 1 91 ? -2.667 3.352 12.020 1.00 96.00 91 LEU A O 1
ATOM 751 N N . ASN A 1 92 ? -1.364 5.150 11.693 1.00 94.75 92 ASN A N 1
ATOM 752 C CA . ASN A 1 92 ? 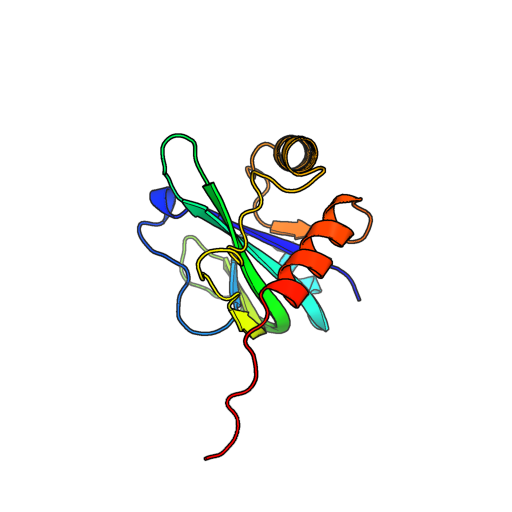-0.714 5.145 13.012 1.00 94.75 92 ASN A CA 1
ATOM 753 C C . ASN A 1 92 ? -1.674 4.986 14.197 1.00 94.75 92 ASN A C 1
ATOM 755 O O . ASN A 1 92 ? -1.289 4.431 15.222 1.00 94.75 92 ASN A O 1
ATOM 759 N N . THR A 1 93 ? -2.890 5.516 14.075 1.00 92.44 93 THR A N 1
ATOM 760 C CA . THR A 1 93 ? -3.909 5.516 15.131 1.00 92.44 93 THR A CA 1
ATOM 761 C C . THR A 1 93 ? -4.976 4.443 14.938 1.00 92.44 93 THR A C 1
ATOM 763 O O . THR A 1 93 ? -5.886 4.345 15.761 1.00 92.44 93 THR A O 1
ATOM 766 N N . GLN A 1 94 ? -4.896 3.645 13.870 1.00 95.94 94 GLN A N 1
ATOM 767 C CA . GLN A 1 94 ? -5.886 2.611 13.602 1.00 95.94 94 GLN A CA 1
ATOM 768 C C . GLN A 1 94 ? -5.646 1.366 14.466 1.00 95.94 94 GLN A C 1
ATOM 770 O O . GLN A 1 94 ? -4.491 0.987 14.699 1.00 95.94 94 GLN A O 1
ATOM 775 N N . PRO A 1 95 ? -6.718 0.680 14.901 1.00 95.69 95 PRO A N 1
ATOM 776 C CA . PRO A 1 95 ? -6.603 -0.595 15.598 1.00 95.69 95 PRO A CA 1
ATOM 777 C C . PRO A 1 95 ? -5.802 -1.622 14.788 1.00 95.69 95 PRO A C 1
ATOM 779 O O . PRO A 1 95 ? -6.019 -1.787 13.587 1.00 95.69 95 PRO A O 1
ATOM 782 N N . GLY A 1 96 ? -4.870 -2.312 15.450 1.00 97.00 96 GLY A N 1
ATOM 783 C CA . GLY A 1 96 ? -4.055 -3.372 14.846 1.00 97.00 96 GLY A CA 1
ATOM 784 C C . GLY A 1 96 ? -2.880 -2.892 13.987 1.00 97.00 96 GLY A C 1
ATOM 785 O O . GLY A 1 96 ? -2.144 -3.720 13.449 1.00 97.00 96 GLY A O 1
ATOM 786 N N . PHE A 1 97 ? -2.679 -1.576 13.821 1.00 97.62 97 PHE A N 1
ATOM 787 C CA . PHE A 1 97 ? -1.618 -1.085 12.938 1.00 97.62 97 PHE A CA 1
ATOM 788 C C . PHE A 1 97 ? -0.217 -1.369 13.477 1.00 97.62 97 PHE A C 1
ATOM 790 O O . PHE A 1 97 ? 0.689 -1.647 12.697 1.00 97.62 97 PHE A O 1
ATOM 797 N N . LYS A 1 98 ? -0.015 -1.318 14.797 1.00 96.81 98 LYS A N 1
ATOM 798 C CA . LYS A 1 98 ? 1.299 -1.597 15.389 1.00 96.81 98 LYS A CA 1
ATOM 799 C C . LYS A 1 98 ? 1.723 -3.042 15.112 1.00 96.81 98 LYS A C 1
ATOM 801 O O . LYS A 1 98 ? 2.844 -3.279 14.673 1.00 96.81 98 LYS A O 1
ATOM 806 N N . GLU A 1 99 ? 0.809 -3.980 15.317 1.00 97.69 99 GLU A N 1
ATOM 807 C CA . GLU A 1 99 ? 0.989 -5.406 15.066 1.00 97.69 99 GLU A CA 1
ATOM 808 C C . GLU A 1 99 ? 1.229 -5.662 13.575 1.00 97.69 99 GLU A C 1
ATOM 810 O O . GLU A 1 99 ? 2.143 -6.397 13.206 1.00 97.69 99 GLU A O 1
ATOM 815 N N . TYR A 1 100 ? 0.470 -4.994 12.703 1.00 97.88 100 TYR A N 1
ATOM 816 C CA . TYR A 1 100 ? 0.677 -5.073 11.260 1.00 97.88 100 TYR A CA 1
ATOM 817 C C . TYR A 1 100 ? 2.038 -4.500 10.825 1.00 97.88 100 TYR A C 1
ATOM 819 O O . TYR A 1 100 ? 2.744 -5.086 10.001 1.00 97.88 100 TYR A O 1
ATOM 827 N N . LEU A 1 101 ? 2.463 -3.378 11.408 1.00 96.62 101 LEU A N 1
ATOM 828 C CA . LEU A 1 101 ? 3.775 -2.792 11.149 1.00 96.62 101 LEU A CA 1
ATOM 829 C C . LEU A 1 101 ? 4.904 -3.749 11.562 1.00 96.62 101 LEU A C 1
ATOM 831 O O . LEU A 1 101 ? 5.903 -3.860 10.855 1.00 96.62 101 LEU A O 1
ATOM 835 N N . GLU A 1 102 ? 4.755 -4.459 12.677 1.00 96.50 102 GLU A N 1
ATOM 836 C CA . GLU A 1 102 ? 5.702 -5.495 13.103 1.00 96.50 102 GLU A CA 1
ATOM 837 C C . GLU A 1 102 ? 5.681 -6.707 12.156 1.00 96.50 102 GLU A C 1
ATOM 839 O O . GLU A 1 102 ? 6.745 -7.132 11.702 1.00 96.50 102 GLU A O 1
ATOM 844 N N . TYR A 1 103 ? 4.495 -7.189 11.765 1.00 96.31 103 TYR A N 1
ATOM 845 C CA . TYR A 1 103 ? 4.306 -8.287 10.804 1.00 96.31 103 TYR A CA 1
ATOM 846 C C . TYR A 1 103 ? 5.008 -8.033 9.462 1.00 96.31 103 TYR A C 1
ATOM 848 O O . TYR A 1 103 ? 5.642 -8.925 8.898 1.00 96.31 103 TYR A O 1
ATOM 856 N N . THR A 1 104 ? 4.951 -6.801 8.954 1.00 95.44 104 THR A N 1
ATOM 857 C CA . THR A 1 104 ? 5.603 -6.422 7.687 1.00 95.44 104 THR A CA 1
ATOM 858 C C . THR A 1 104 ? 7.120 -6.222 7.805 1.00 95.44 104 THR A C 1
ATOM 860 O O . THR A 1 104 ? 7.771 -5.845 6.823 1.00 95.44 104 THR A O 1
ATOM 863 N N . GLY A 1 105 ? 7.700 -6.429 8.995 1.00 95.25 105 GLY A N 1
ATOM 864 C CA . GLY A 1 105 ? 9.097 -6.108 9.279 1.00 95.25 105 GLY A CA 1
ATOM 865 C C . GLY A 1 105 ? 9.361 -4.609 9.145 1.00 95.25 105 GLY A C 1
ATOM 866 O O . GLY A 1 105 ? 10.369 -4.211 8.566 1.00 95.25 105 GLY A O 1
ATOM 867 N N . ARG A 1 106 ? 8.422 -3.772 9.608 1.00 93.38 106 ARG A N 1
ATOM 868 C CA . ARG A 1 106 ? 8.403 -2.314 9.390 1.00 93.38 106 ARG A CA 1
ATOM 869 C C . ARG A 1 106 ? 8.473 -1.960 7.903 1.00 93.38 106 ARG A C 1
ATOM 871 O O . ARG A 1 106 ? 9.273 -1.122 7.490 1.00 93.38 106 ARG A O 1
ATOM 878 N N . PHE A 1 107 ? 7.654 -2.646 7.109 1.00 94.25 107 PHE A N 1
ATOM 879 C CA . PHE A 1 107 ? 7.604 -2.565 5.649 1.00 94.25 107 PHE A CA 1
ATOM 880 C C . PHE A 1 107 ? 8.890 -2.943 4.895 1.00 94.25 107 PHE A C 1
ATOM 882 O O . PHE A 1 107 ? 8.986 -2.688 3.693 1.00 94.25 107 PHE A O 1
ATOM 889 N N . ALA A 1 108 ? 9.853 -3.622 5.530 1.00 91.00 108 ALA A N 1
ATOM 890 C CA . ALA A 1 108 ? 11.013 -4.178 4.824 1.00 91.00 108 ALA A CA 1
ATOM 891 C C . ALA A 1 108 ? 10.612 -5.171 3.714 1.00 91.00 108 ALA A C 1
ATOM 893 O O . ALA A 1 108 ? 11.346 -5.339 2.741 1.00 91.00 108 ALA A O 1
ATOM 894 N N . ARG A 1 109 ? 9.432 -5.798 3.838 1.00 88.75 109 ARG A N 1
ATOM 895 C CA . ARG A 1 109 ? 8.865 -6.714 2.839 1.00 88.75 109 ARG A CA 1
ATOM 896 C C . ARG A 1 109 ? 8.479 -6.023 1.521 1.00 88.75 109 ARG A C 1
ATOM 898 O O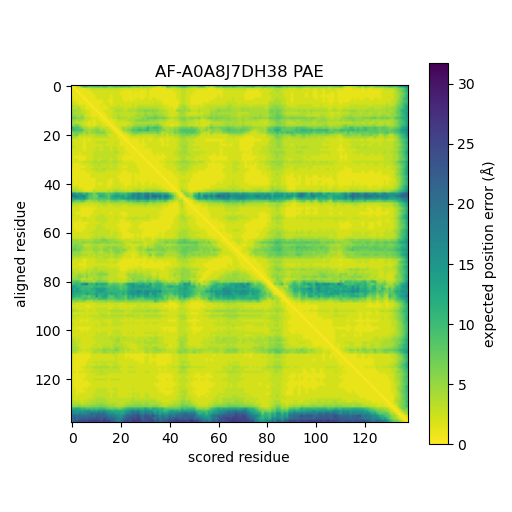 . ARG A 1 109 ? 8.573 -6.649 0.469 1.00 88.75 109 ARG A O 1
ATOM 905 N N . GLY A 1 110 ? 8.092 -4.745 1.556 1.00 93.06 110 GLY A N 1
ATOM 906 C CA . GLY A 1 110 ? 7.601 -4.018 0.381 1.00 93.06 110 GLY A CA 1
ATOM 907 C C . GLY A 1 110 ? 6.215 -4.506 -0.056 1.00 93.06 110 GLY A C 1
ATOM 908 O O . GLY A 1 110 ? 5.234 -4.244 0.641 1.00 93.06 110 GLY A O 1
ATOM 909 N N . PHE A 1 111 ? 6.147 -5.214 -1.188 1.00 97.69 111 PHE A N 1
ATOM 910 C CA . PHE A 1 111 ? 4.911 -5.766 -1.752 1.00 97.69 111 PHE A CA 1
ATOM 911 C C . PHE A 1 111 ? 4.528 -7.100 -1.100 1.00 97.69 111 PHE A C 1
ATOM 913 O O . PHE A 1 111 ? 5.379 -7.981 -0.964 1.00 97.69 111 PHE A O 1
ATOM 920 N N . HIS A 1 112 ? 3.272 -7.261 -0.681 1.00 97.69 112 HIS A N 1
ATOM 921 C CA . HIS A 1 112 ? 2.797 -8.514 -0.089 1.00 97.69 112 HIS A CA 1
ATOM 922 C C . HIS A 1 112 ? 1.273 -8.655 -0.095 1.00 97.69 112 HIS A C 1
ATOM 924 O O . HIS A 1 112 ? 0.544 -7.665 -0.073 1.00 97.69 112 HIS A O 1
ATOM 930 N N . GLU A 1 113 ? 0.806 -9.903 -0.070 1.00 98.06 113 GLU A N 1
ATOM 931 C CA . GLU A 1 113 ? -0.607 -10.238 0.101 1.00 98.06 113 GLU A CA 1
ATOM 932 C C . GLU A 1 113 ? -1.061 -9.998 1.552 1.00 98.06 113 GLU A C 1
ATOM 934 O O . GLU A 1 113 ? -0.312 -10.240 2.504 1.00 98.06 113 GLU A O 1
ATOM 939 N N . VAL A 1 114 ? -2.299 -9.527 1.715 1.00 98.06 114 VAL A N 1
ATOM 940 C CA . VAL A 1 114 ? -2.942 -9.209 2.999 1.00 98.06 114 VAL A CA 1
ATOM 941 C C . VAL A 1 114 ? -4.342 -9.840 3.134 1.00 98.06 114 VAL A C 1
ATOM 943 O O . VAL A 1 114 ? -5.028 -9.575 4.114 1.00 98.06 114 VAL A O 1
ATOM 946 N N . THR A 1 115 ? -4.765 -10.690 2.187 1.00 98.19 115 THR A N 1
ATOM 947 C CA . THR A 1 115 ? -6.118 -11.282 2.107 1.00 98.19 115 THR A CA 1
ATOM 948 C C . THR A 1 115 ? -6.615 -11.880 3.427 1.00 98.19 115 THR A C 1
ATOM 950 O O . THR A 1 115 ? -7.712 -11.552 3.866 1.00 98.19 115 THR A O 1
ATOM 953 N N . ASP A 1 116 ? -5.794 -12.701 4.085 1.00 97.50 116 ASP A N 1
ATOM 954 C CA . ASP A 1 116 ? -6.174 -13.398 5.324 1.00 97.50 116 ASP A CA 1
ATOM 955 C C . ASP A 1 116 ? -5.696 -12.680 6.598 1.00 97.50 116 ASP A C 1
ATOM 957 O O . ASP A 1 116 ? -5.824 -13.197 7.710 1.00 97.50 116 ASP A O 1
ATOM 961 N N . HIS A 1 117 ? -5.098 -11.492 6.465 1.00 97.69 117 HIS A N 1
ATOM 962 C CA . HIS A 1 117 ? -4.564 -10.768 7.611 1.00 97.69 117 HIS A CA 1
ATOM 963 C C . HIS A 1 117 ? -5.663 -9.913 8.274 1.00 97.69 117 HIS A C 1
ATOM 965 O O . HIS A 1 117 ? -6.329 -9.143 7.580 1.00 97.69 117 HIS A O 1
ATOM 971 N N . PRO A 1 118 ? -5.807 -9.921 9.618 1.00 97.56 118 PRO A N 1
ATOM 972 C CA . PRO A 1 118 ? -6.860 -9.166 10.314 1.00 97.56 118 PRO A CA 1
ATOM 973 C C . PRO A 1 118 ? -6.885 -7.661 10.006 1.00 97.56 118 PRO A C 1
ATOM 975 O O . PRO A 1 118 ? -7.931 -7.024 10.029 1.00 97.56 118 PRO A O 1
ATOM 978 N N . PHE A 1 119 ? -5.726 -7.082 9.687 1.00 98.06 119 PHE A N 1
ATOM 979 C CA . PHE A 1 119 ? -5.603 -5.658 9.355 1.00 98.06 119 PHE A CA 1
ATOM 980 C C . PHE A 1 119 ? -6.257 -5.256 8.018 1.00 98.06 119 PHE A C 1
ATOM 982 O O . PHE A 1 119 ? -6.456 -4.065 7.778 1.00 98.06 119 PHE A O 1
ATOM 989 N N . LEU A 1 120 ? -6.624 -6.212 7.155 1.00 98.31 120 LEU A N 1
ATOM 990 C CA . LEU A 1 120 ? -7.338 -5.922 5.908 1.00 98.31 120 LEU A CA 1
ATOM 991 C C . LEU A 1 120 ? -8.656 -5.179 6.162 1.00 98.31 120 LEU A C 1
ATOM 993 O O . LEU A 1 120 ? -8.985 -4.246 5.430 1.00 98.31 120 LEU A O 1
ATOM 997 N N . GLU A 1 121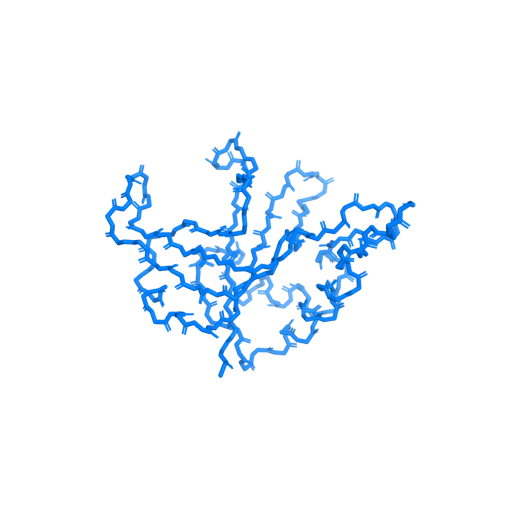 ? -9.392 -5.545 7.214 1.00 97.75 121 GLU A N 1
ATOM 998 C CA . GLU A 1 121 ? -10.657 -4.883 7.542 1.00 97.75 121 GLU A CA 1
ATOM 999 C C . GLU A 1 121 ? -10.449 -3.383 7.803 1.00 97.75 121 GLU A C 1
ATOM 1001 O O . GLU A 1 121 ? -11.179 -2.548 7.267 1.00 97.75 121 GLU A O 1
ATOM 1006 N N . THR A 1 122 ? -9.391 -3.030 8.538 1.00 97.62 122 THR A N 1
ATOM 1007 C CA . THR A 1 122 ? -9.002 -1.636 8.782 1.00 97.62 122 THR A CA 1
ATOM 1008 C C . THR A 1 122 ? -8.696 -0.893 7.480 1.00 97.62 122 THR A C 1
ATOM 1010 O O . THR A 1 122 ? -9.141 0.243 7.308 1.00 97.62 122 THR A O 1
ATOM 1013 N N . LEU A 1 123 ? -7.964 -1.515 6.547 1.00 97.94 123 LEU A N 1
ATOM 1014 C CA . LEU A 1 123 ? -7.639 -0.905 5.250 1.00 97.94 123 LEU A CA 1
ATOM 1015 C C . LEU A 1 123 ? -8.902 -0.630 4.424 1.00 97.94 123 LEU A C 1
ATOM 1017 O O . LEU A 1 123 ? -9.070 0.477 3.908 1.00 97.94 123 LEU A O 1
ATOM 1021 N N . LEU A 1 124 ? -9.813 -1.603 4.353 1.00 97.12 124 LEU A N 1
ATOM 1022 C CA . LEU A 1 124 ? -11.084 -1.477 3.636 1.00 97.12 124 LEU A CA 1
ATOM 1023 C C . LEU A 1 124 ? -11.961 -0.367 4.225 1.00 97.12 124 LEU A C 1
ATOM 1025 O O . LEU A 1 124 ? -12.427 0.514 3.499 1.00 97.12 124 LEU A O 1
ATOM 1029 N N . GLN A 1 125 ? -12.155 -0.374 5.547 1.00 95.44 125 GLN A N 1
ATOM 1030 C CA . GLN A 1 125 ? -12.966 0.630 6.238 1.00 95.44 125 GLN A CA 1
ATOM 1031 C C . GLN A 1 125 ? -12.390 2.040 6.067 1.00 95.44 125 GLN A C 1
ATOM 1033 O O . GLN A 1 125 ? -13.134 2.995 5.817 1.00 95.44 125 GLN A O 1
ATOM 1038 N N . LEU A 1 126 ? -11.067 2.185 6.189 1.00 95.12 126 LEU A N 1
ATOM 1039 C CA . LEU A 1 126 ? -10.401 3.474 6.041 1.00 95.12 126 LEU A CA 1
ATOM 1040 C C . LEU A 1 126 ? -10.485 3.986 4.601 1.00 95.12 126 LEU A C 1
ATOM 1042 O O . LEU A 1 126 ? -10.792 5.161 4.395 1.00 95.12 126 LEU A O 1
ATOM 1046 N N . SER A 1 127 ? -10.277 3.108 3.618 1.00 94.88 127 SER A N 1
ATOM 1047 C CA . SER A 1 127 ? -10.414 3.444 2.202 1.00 94.88 127 SER A CA 1
ATOM 1048 C C . SER A 1 127 ? -11.805 3.968 1.866 1.00 94.88 127 SER A C 1
ATOM 1050 O O . SER A 1 127 ? -11.927 5.058 1.306 1.00 94.88 127 SER A O 1
ATOM 1052 N N . GLU A 1 128 ? -12.861 3.276 2.296 1.00 93.00 128 GLU A N 1
ATOM 1053 C CA . GLU A 1 128 ? -14.235 3.709 2.031 1.00 93.00 128 GLU A CA 1
ATOM 1054 C C . GLU A 1 128 ? -14.574 5.020 2.763 1.00 93.00 128 GLU A C 1
ATOM 1056 O O . GLU A 1 128 ? -15.164 5.941 2.192 1.00 93.00 128 GLU A O 1
ATOM 1061 N N . LYS A 1 129 ? -14.130 5.175 4.018 1.00 91.56 129 LYS A N 1
ATOM 1062 C CA . LYS A 1 129 ? -14.313 6.416 4.792 1.00 91.56 129 LYS A CA 1
ATOM 1063 C C . LYS A 1 129 ? -13.682 7.629 4.097 1.00 91.56 129 LYS A C 1
ATOM 1065 O O . LYS A 1 129 ? -14.259 8.728 4.129 1.00 91.56 129 LYS A O 1
ATOM 1070 N N . CYS A 1 130 ? -12.502 7.438 3.513 1.00 91.38 130 CYS A N 1
ATOM 1071 C CA . CYS A 1 130 ? -11.682 8.480 2.898 1.00 91.38 130 CYS A CA 1
ATOM 1072 C C . CYS A 1 130 ? -11.864 8.584 1.378 1.00 91.38 130 CYS A C 1
ATOM 1074 O O . CYS A 1 130 ? -11.238 9.443 0.754 1.00 91.38 130 CYS A O 1
ATOM 1076 N N . LYS A 1 131 ? -12.748 7.775 0.789 1.00 90.88 131 LYS A N 1
ATOM 1077 C CA . LYS A 1 131 ? -13.070 7.803 -0.634 1.00 90.88 131 LYS A CA 1
ATOM 1078 C C . LYS A 1 131 ? -13.525 9.201 -1.084 1.00 90.88 131 LYS A C 1
ATOM 1080 O O . LYS A 1 131 ? -14.341 9.841 -0.398 1.00 90.88 131 LYS A O 1
ATOM 1085 N N . PRO A 1 132 ? -13.032 9.708 -2.230 1.00 86.75 132 PRO A N 1
ATOM 1086 C CA . PRO A 1 132 ? -13.521 10.949 -2.813 1.00 86.75 132 PRO A CA 1
ATOM 1087 C C . PRO A 1 132 ? -15.022 10.870 -3.085 1.00 86.75 132 PRO A C 1
ATOM 1089 O O . PRO A 1 132 ? -15.522 9.898 -3.647 1.00 86.75 132 PRO A O 1
ATOM 1092 N N . ARG A 1 133 ? -15.764 11.916 -2.711 1.00 81.88 133 ARG A N 1
ATOM 1093 C CA . ARG A 1 133 ? -17.167 12.024 -3.126 1.00 81.88 133 ARG A CA 1
ATOM 1094 C C . ARG A 1 133 ? -17.214 12.416 -4.602 1.00 81.88 133 ARG A C 1
ATOM 1096 O O . ARG A 1 133 ? -16.475 13.331 -4.979 1.00 81.88 133 ARG A O 1
ATOM 1103 N N . PRO A 1 134 ? -18.102 11.816 -5.411 1.00 73.12 134 PRO A N 1
ATOM 1104 C CA . PRO A 1 134 ? -18.332 12.297 -6.764 1.00 73.12 134 PRO A CA 1
ATOM 1105 C C . PRO A 1 134 ? -18.726 13.777 -6.707 1.00 73.12 134 PRO A C 1
ATOM 1107 O O . PRO A 1 134 ? -19.549 14.184 -5.876 1.00 73.12 134 PRO A O 1
ATOM 1110 N N . LYS A 1 135 ? -18.104 14.605 -7.554 1.00 62.75 135 LYS A N 1
ATOM 1111 C CA . LYS A 1 135 ? -18.530 15.999 -7.713 1.00 62.75 135 LYS A CA 1
ATOM 1112 C C . LYS A 1 135 ? -19.977 15.967 -8.203 1.00 62.75 135 LYS A C 1
ATOM 1114 O O . LYS A 1 135 ? -20.259 15.329 -9.215 1.00 62.75 135 LYS A O 1
ATOM 1119 N N . LYS A 1 136 ? -20.896 16.618 -7.481 1.00 47.72 136 LYS A N 1
ATOM 1120 C CA . LYS A 1 136 ? -22.250 16.828 -8.007 1.00 47.72 136 LYS A CA 1
ATOM 1121 C C . LYS A 1 136 ? -22.114 17.619 -9.315 1.00 47.72 136 LYS A C 1
ATOM 1123 O O . LYS A 1 136 ? -21.370 18.604 -9.303 1.00 47.72 136 LYS A O 1
ATOM 1128 N N . PRO A 1 137 ? -22.778 17.210 -10.407 1.00 55.00 137 PRO A N 1
ATOM 1129 C CA . PRO A 1 137 ? -22.876 18.067 -11.577 1.00 55.00 137 PRO A CA 1
ATOM 1130 C C . PRO A 1 137 ? -23.545 19.382 -11.151 1.00 55.00 137 PRO A C 1
ATOM 1132 O O . PRO A 1 137 ? -24.507 19.359 -10.376 1.00 55.00 137 PRO A O 1
ATOM 1135 N N . VAL A 1 138 ? -22.945 20.498 -11.569 1.00 56.44 138 VAL A N 1
ATOM 1136 C CA . VAL A 1 138 ? -23.499 21.853 -11.425 1.00 56.44 138 VAL A CA 1
ATOM 1137 C C . VAL A 1 138 ? -24.573 22.047 -12.481 1.00 56.44 138 VAL A C 1
ATOM 1139 O O . VAL A 1 138 ? -24.317 21.617 -13.628 1.00 56.44 138 VAL A O 1
#

Foldseek 3Di:
DFEKEFEDECVVVVDDDDPADKDFAQDPCVVVQQQHKYWYWYWDDDVVIWIARFWIFRFHDKDQPDDPPTRMMTHGDTDTFACDDPLTRTLPPFPCSVVVCVVCVVVPVGMDTCRPPPCVVVSVVSRVSRGDDPDDDD

Radius of gyration: 14.55 Å; Cα contacts (8 Å, |Δi|>4): 269; chains: 1; bounding box: 39×35×34 Å

Secondary structure (DSSP, 8-state):
--EEEEEEEHHHHSS---SSSEEEES-GGGGG-TTSEEEEEEEE--SSPEEEEEEEEE--EEES-PPTT-SEEEE-SEEE----TT---BSTTSTTHHHHHHHTTTTTT-SEE-TTSTHHHHHHHHHHHHPPPPPPP-

Solvent-accessible surface area (backbone atoms only — not comparable to full-atom values): 7895 Å² total; per-residue (Å²): 125,52,35,32,36,38,58,44,54,29,80,84,66,74,49,74,84,74,89,73,50,66,50,74,35,72,57,71,74,60,76,74,35,70,70,17,40,39,34,38,35,36,36,42,89,49,96,72,69,42,38,29,50,44,34,43,24,35,25,72,46,71,47,78,84,44,69,82,91,29,36,27,35,40,30,35,64,62,47,63,40,39,82,41,95,97,39,54,41,55,38,82,80,40,81,60,38,68,61,50,39,56,73,37,58,70,51,72,63,40,65,46,80,35,64,90,41,81,56,43,59,52,52,53,55,45,48,64,74,16,46,69,75,80,78,76,85,129

Mean predicted aligned error: 4.22 Å